Protein AF-A0A2R6QND7-F1 (afdb_monomer_lite)

InterPro domains:
  IPR005516 Remorin, C-terminal [PF03763] (52-156)
  IPR005518 Remorin, N-terminal [PF03766] (9-48)

Foldseek 3Di:
DDDDDDDDDDDDPDDDDDDDDPPDDDDDDDDDDDDPPPVVVVVVVVVVVVVVVVVVVVVVVVVVVVVVVVVVVVVVVVVVVVVVVVVVVVVVVVVVVVVVVVVVVVVVVVVVVVVVVVVVVVVVVVVVVVVVVVVVVVVVVVVVVVVCVVVVHDDPDPDDDDDD

Structure (mmCIF, N/CA/C/O backbone):
data_AF-A0A2R6QND7-F1
#
_entry.id   AF-A0A2R6QND7-F1
#
loop_
_atom_site.group_PDB
_atom_site.id
_atom_site.type_symbol
_atom_site.label_atom_id
_atom_site.label_alt_id
_atom_site.label_comp_id
_atom_site.label_asym_id
_atom_site.label_entity_id
_atom_site.label_seq_id
_atom_site.pdbx_PDB_ins_code
_atom_site.Cartn_x
_atom_site.Cartn_y
_atom_site.Cartn_z
_atom_site.occupancy
_atom_site.B_iso_or_equiv
_atom_site.auth_seq_id
_atom_site.auth_comp_id
_atom_site.auth_asym_id
_atom_site.auth_atom_id
_atom_site.pdbx_PDB_model_num
ATOM 1 N N . MET A 1 1 ? 28.639 10.527 19.798 1.00 39.19 1 MET A N 1
ATOM 2 C CA . MET A 1 1 ? 27.807 10.002 18.697 1.00 39.19 1 MET A CA 1
ATOM 3 C C . MET A 1 1 ? 27.383 11.212 17.888 1.00 39.19 1 MET A C 1
ATOM 5 O O . MET A 1 1 ? 26.722 12.054 18.473 1.00 39.19 1 MET A O 1
ATOM 9 N N . GLY A 1 2 ? 27.973 11.503 16.725 1.00 41.50 2 GLY A N 1
ATOM 10 C CA . GLY A 1 2 ? 27.797 10.753 15.463 1.00 41.50 2 GLY A CA 1
ATOM 11 C C . GLY A 1 2 ? 26.426 11.161 14.911 1.00 41.50 2 GLY A C 1
ATOM 12 O O . GLY A 1 2 ? 25.459 10.970 15.634 1.00 41.50 2 GLY A O 1
ATOM 13 N N . GLU A 1 3 ? 26.258 11.837 13.777 1.00 44.44 3 GLU A N 1
ATOM 14 C CA . GLU A 1 3 ? 26.857 11.723 12.430 1.00 44.44 3 GLU A CA 1
ATOM 15 C C . GLU A 1 3 ? 26.883 13.148 11.805 1.00 44.44 3 GLU A C 1
ATOM 17 O O . GLU A 1 3 ? 25.991 13.947 12.067 1.00 44.44 3 GLU A O 1
ATOM 22 N N . GLU A 1 4 ? 27.983 13.675 11.261 1.00 40.22 4 GLU A N 1
ATOM 23 C CA . GLU A 1 4 ? 28.502 13.535 9.884 1.00 40.22 4 GLU A CA 1
ATOM 24 C C . GLU A 1 4 ? 27.484 13.846 8.761 1.00 40.22 4 GLU A C 1
ATOM 26 O O . GLU A 1 4 ? 27.005 12.957 8.067 1.00 40.22 4 GLU A O 1
ATOM 31 N N . GLU A 1 5 ? 27.187 15.136 8.543 1.00 46.44 5 GLU A N 1
ATOM 32 C CA . GLU A 1 5 ? 26.590 15.616 7.288 1.00 46.44 5 GLU A CA 1
ATOM 33 C C . GLU A 1 5 ? 27.692 15.994 6.287 1.00 46.44 5 GLU A C 1
ATOM 35 O O . GLU A 1 5 ? 28.484 16.925 6.479 1.00 46.44 5 GLU A O 1
ATOM 40 N N . THR A 1 6 ? 27.747 15.244 5.190 1.00 39.31 6 THR A N 1
ATOM 41 C CA . THR A 1 6 ? 28.674 15.437 4.079 1.00 39.31 6 THR A CA 1
ATOM 42 C C . THR A 1 6 ? 28.318 16.670 3.249 1.00 39.31 6 THR A C 1
ATOM 44 O O . THR A 1 6 ? 27.363 16.704 2.474 1.00 39.31 6 THR A O 1
ATOM 47 N N . LYS A 1 7 ? 29.183 17.669 3.403 1.00 35.50 7 LYS A N 1
ATOM 48 C CA . LYS A 1 7 ? 29.474 18.815 2.537 1.00 35.50 7 LYS A CA 1
ATOM 49 C C . LYS A 1 7 ? 29.407 18.478 1.037 1.00 35.50 7 LYS A C 1
ATOM 51 O O . LYS A 1 7 ? 30.266 17.768 0.524 1.00 35.50 7 LYS A O 1
ATOM 56 N N . THR A 1 8 ? 28.453 19.078 0.322 1.00 33.50 8 THR A N 1
ATOM 57 C CA . THR A 1 8 ? 28.447 19.123 -1.151 1.00 33.50 8 THR A CA 1
ATOM 58 C C . THR A 1 8 ? 28.892 20.515 -1.597 1.00 33.50 8 THR A C 1
ATOM 60 O O . THR A 1 8 ? 28.225 21.511 -1.327 1.00 33.50 8 THR A O 1
ATOM 63 N N . THR A 1 9 ? 30.071 20.596 -2.211 1.00 38.72 9 THR A N 1
ATOM 64 C CA . THR A 1 9 ? 30.636 21.815 -2.808 1.00 38.72 9 THR A CA 1
ATOM 65 C C . THR A 1 9 ? 30.061 22.065 -4.208 1.00 38.72 9 THR A C 1
ATOM 67 O O . THR A 1 9 ? 29.813 21.091 -4.922 1.00 38.72 9 THR A O 1
ATOM 70 N N . PRO A 1 10 ? 29.893 23.329 -4.643 1.00 37.72 10 PRO A N 1
ATOM 71 C CA . PRO A 1 10 ? 29.443 23.655 -5.993 1.00 37.72 10 PRO A CA 1
ATOM 72 C C . PRO A 1 10 ? 30.579 23.413 -6.992 1.00 37.72 10 PRO A C 1
ATOM 74 O O . PRO A 1 10 ? 31.719 23.803 -6.748 1.00 37.72 10 PRO A O 1
ATOM 77 N N . VAL A 1 11 ? 30.265 22.755 -8.106 1.00 35.16 11 VAL A N 1
ATOM 78 C CA . VAL A 1 11 ? 31.200 22.532 -9.211 1.00 35.16 11 VAL A CA 1
ATOM 79 C C . VAL A 1 11 ? 31.222 23.788 -10.077 1.00 35.16 11 VAL A C 1
ATOM 81 O O . VAL A 1 11 ? 30.231 24.128 -10.718 1.00 35.16 11 VAL A O 1
ATOM 84 N N . ASP A 1 12 ? 32.364 24.472 -10.050 1.00 37.44 12 ASP A N 1
ATOM 85 C CA . ASP A 1 12 ? 32.725 25.587 -10.920 1.00 37.44 12 ASP A CA 1
ATOM 86 C C . ASP A 1 12 ? 32.698 25.173 -12.401 1.00 37.44 12 ASP A C 1
ATOM 88 O O . ASP A 1 12 ? 33.484 24.336 -12.853 1.00 37.44 12 ASP A O 1
ATOM 92 N N . GLU A 1 13 ? 31.837 25.823 -13.183 1.00 38.88 13 GLU A N 1
ATOM 93 C CA . GLU A 1 13 ? 31.885 25.823 -14.644 1.00 38.88 13 GLU A CA 1
ATOM 94 C C . GLU A 1 13 ? 33.021 26.751 -15.101 1.00 38.88 13 GLU A C 1
ATOM 96 O O . GLU A 1 13 ? 32.849 27.949 -15.335 1.00 38.88 13 GLU A O 1
ATOM 101 N N . LYS A 1 14 ? 34.235 26.198 -15.186 1.00 36.84 14 LYS A N 1
ATOM 102 C CA . LYS A 1 14 ? 35.378 26.858 -15.824 1.00 36.84 14 LYS A CA 1
ATOM 103 C C . LYS A 1 14 ? 35.466 26.437 -17.288 1.00 36.84 14 LYS A C 1
ATOM 105 O O . LYS A 1 14 ? 35.923 25.345 -17.613 1.00 36.84 14 LYS A O 1
ATOM 110 N N . ALA A 1 15 ? 35.065 27.352 -18.164 1.00 43.25 15 ALA A N 1
ATOM 111 C CA . ALA A 1 15 ? 35.377 27.326 -19.586 1.00 43.25 15 ALA A CA 1
ATOM 112 C C . ALA A 1 15 ? 36.900 27.225 -19.824 1.00 43.25 15 ALA A C 1
ATOM 114 O O . ALA A 1 15 ? 37.655 27.986 -19.205 1.00 43.25 15 ALA A O 1
ATOM 115 N N . PRO A 1 16 ? 37.380 26.382 -20.755 1.00 35.84 16 PRO A N 1
ATOM 116 C CA . PRO A 1 16 ? 38.745 26.484 -21.243 1.00 35.84 16 PRO A CA 1
ATOM 117 C C . PRO A 1 16 ? 38.826 27.614 -22.275 1.00 35.84 16 PRO A C 1
ATOM 119 O O . PRO A 1 16 ? 38.321 27.511 -23.393 1.00 35.84 16 PRO A O 1
ATOM 122 N N . LYS A 1 17 ? 39.476 28.712 -21.880 1.00 40.62 17 LYS A N 1
ATOM 123 C CA . LYS A 1 17 ? 40.200 29.575 -22.813 1.00 40.62 17 LYS A CA 1
ATOM 124 C C . LYS A 1 17 ? 41.495 28.853 -23.152 1.00 40.62 17 LYS A C 1
ATOM 126 O O . LYS A 1 17 ? 42.329 28.740 -22.268 1.00 40.62 17 LYS A O 1
ATOM 131 N N . ASP A 1 18 ? 41.669 28.459 -24.404 1.00 35.00 18 ASP A N 1
ATOM 132 C CA . ASP A 1 18 ? 42.996 28.303 -24.989 1.00 35.00 18 ASP A CA 1
ATOM 133 C C . ASP A 1 18 ? 42.945 28.720 -26.458 1.00 35.00 18 ASP A C 1
ATOM 135 O O . ASP A 1 18 ? 42.464 28.012 -27.338 1.00 35.00 18 ASP A O 1
ATOM 139 N N . SER A 1 19 ? 43.435 29.934 -26.689 1.00 38.19 19 SER A N 1
ATOM 140 C CA . SER A 1 19 ? 44.006 30.367 -27.955 1.00 38.19 19 SER A CA 1
ATOM 141 C C . SER A 1 19 ? 45.450 30.719 -27.616 1.00 38.19 19 SER A C 1
ATOM 143 O O . SER A 1 19 ? 45.676 31.562 -26.745 1.00 38.19 19 SER A O 1
ATOM 145 N N . PRO A 1 20 ? 46.429 30.081 -28.264 1.00 35.34 20 PRO A N 1
ATOM 146 C CA . PRO A 1 20 ? 47.453 30.896 -28.906 1.00 35.34 20 PRO A CA 1
ATOM 147 C C . PRO A 1 20 ? 47.485 30.639 -30.408 1.00 35.34 20 PRO A C 1
ATOM 149 O O . PRO A 1 20 ? 47.742 29.540 -30.893 1.00 35.34 20 PRO A O 1
ATOM 152 N N . THR A 1 21 ? 47.230 31.716 -31.136 1.00 37.91 21 THR A N 1
ATOM 153 C CA . THR A 1 21 ? 47.545 31.895 -32.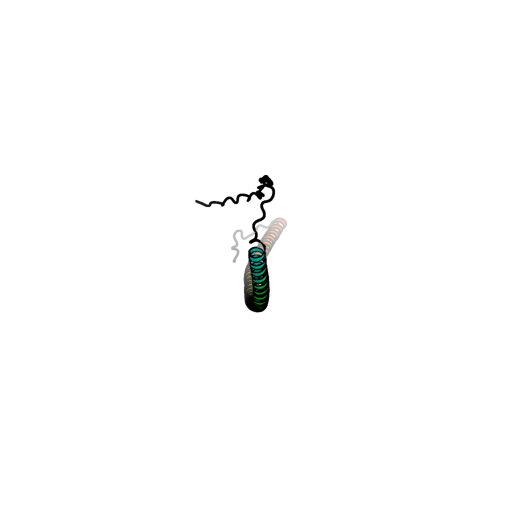545 1.00 37.91 21 THR A CA 1
ATOM 154 C C . THR A 1 21 ? 49.059 31.770 -32.729 1.00 37.91 21 THR A C 1
ATOM 156 O O . THR A 1 21 ? 49.792 32.717 -32.451 1.00 37.91 21 THR A O 1
ATOM 159 N N . GLU A 1 22 ? 49.547 30.623 -33.199 1.00 35.59 22 GLU A N 1
ATOM 160 C CA . GLU A 1 22 ? 50.892 30.538 -33.771 1.00 35.59 22 GLU A CA 1
ATOM 161 C C . GLU A 1 22 ? 50.834 30.874 -35.260 1.00 35.59 22 GLU A C 1
ATOM 163 O O . GLU A 1 22 ? 50.568 30.054 -36.138 1.00 35.59 22 GLU A O 1
ATOM 168 N N . THR A 1 23 ? 51.088 32.150 -35.520 1.00 35.44 23 THR A N 1
ATOM 169 C CA . THR A 1 23 ? 51.423 32.725 -36.816 1.00 35.44 23 THR A CA 1
ATOM 170 C C . THR A 1 23 ? 52.712 32.073 -37.324 1.00 35.44 23 THR A C 1
ATOM 172 O O . THR A 1 23 ? 53.815 32.518 -37.004 1.00 35.44 23 THR A O 1
ATOM 175 N N . LYS A 1 24 ? 52.606 30.998 -38.110 1.00 41.62 24 LYS A N 1
ATOM 176 C CA . LYS A 1 24 ? 53.762 30.445 -38.821 1.00 41.62 24 LYS A CA 1
ATOM 177 C C . LYS A 1 24 ? 53.947 31.214 -40.126 1.00 41.62 24 LYS A C 1
ATOM 179 O O . LYS A 1 24 ? 53.201 31.049 -41.085 1.00 41.62 24 LYS A O 1
ATOM 184 N N . VAL A 1 25 ? 54.934 32.103 -40.089 1.00 38.12 25 VAL A N 1
ATOM 185 C CA . VAL A 1 25 ? 55.503 32.865 -41.202 1.00 38.12 25 VAL A CA 1
ATOM 186 C C . VAL A 1 25 ? 55.720 31.943 -42.405 1.00 38.12 25 VAL A C 1
ATOM 188 O O . VAL A 1 25 ? 56.556 31.043 -42.349 1.00 38.12 25 VAL A O 1
ATOM 191 N N . PHE A 1 26 ? 54.970 32.163 -43.486 1.00 33.22 26 PHE A N 1
ATOM 192 C CA . PHE A 1 26 ? 55.267 31.566 -44.784 1.00 33.22 26 PHE A CA 1
ATOM 193 C C . PHE A 1 26 ? 56.248 32.497 -45.498 1.00 33.22 26 PHE A C 1
ATOM 195 O O . PHE A 1 26 ? 55.874 33.515 -46.074 1.00 33.22 26 PHE A O 1
ATOM 202 N N . SER A 1 27 ? 57.531 32.188 -45.358 1.00 37.81 27 SER A N 1
ATOM 203 C CA . SER A 1 27 ? 58.577 32.695 -46.235 1.00 37.81 27 SER A CA 1
ATOM 204 C C . SER A 1 27 ? 58.471 31.970 -47.575 1.00 37.81 27 SER A C 1
ATOM 206 O O . SER A 1 27 ? 58.643 30.750 -47.616 1.00 37.81 27 SER A O 1
ATOM 208 N N . ASP A 1 28 ? 58.216 32.709 -48.653 1.00 42.50 28 ASP A N 1
ATOM 209 C CA . ASP A 1 28 ? 58.466 32.228 -50.012 1.00 42.50 28 ASP A CA 1
ATOM 210 C C . ASP A 1 28 ? 59.947 31.854 -50.168 1.00 42.50 28 ASP A C 1
ATOM 212 O O . ASP A 1 28 ? 60.831 32.601 -49.732 1.00 42.50 28 ASP A O 1
ATOM 216 N N . PRO A 1 29 ? 60.240 30.768 -50.896 1.00 44.44 29 PRO A N 1
ATOM 217 C CA . PRO A 1 29 ? 61.341 30.819 -51.831 1.00 44.44 29 PRO A CA 1
ATOM 218 C C . PRO A 1 29 ? 60.846 30.510 -53.239 1.00 44.44 29 PRO A C 1
ATOM 220 O O . PRO A 1 29 ? 60.194 29.506 -53.526 1.00 44.44 29 PRO A O 1
ATOM 223 N N . ALA A 1 30 ? 61.212 31.429 -54.121 1.00 42.59 30 ALA A N 1
ATOM 224 C CA . ALA A 1 30 ? 61.111 31.317 -55.554 1.00 42.59 30 ALA A CA 1
ATOM 225 C C . ALA A 1 30 ? 61.660 29.971 -56.070 1.00 42.59 30 ALA A C 1
ATOM 227 O O . ALA A 1 30 ? 62.777 29.573 -55.759 1.00 42.59 30 ALA A O 1
ATOM 228 N N . THR A 1 31 ? 60.843 29.331 -56.906 1.00 46.62 31 THR A N 1
ATOM 229 C CA . THR A 1 31 ? 61.188 28.556 -58.109 1.00 46.62 31 THR A CA 1
ATOM 230 C C . THR A 1 31 ? 62.584 27.928 -58.207 1.00 46.62 31 THR A C 1
ATOM 232 O O . THR A 1 31 ? 63.536 28.593 -58.599 1.00 46.62 31 THR A O 1
ATOM 235 N N . GLU A 1 32 ? 62.625 26.594 -58.150 1.00 40.78 32 GLU A N 1
ATOM 236 C CA . GLU A 1 32 ? 63.414 25.798 -59.097 1.00 40.78 32 GLU A CA 1
ATOM 237 C C . GLU A 1 32 ? 62.579 24.623 -59.631 1.00 40.78 32 GLU A C 1
ATOM 239 O O . GLU A 1 32 ? 62.111 23.760 -58.891 1.00 40.78 32 GLU A O 1
ATOM 244 N N . LYS A 1 33 ? 62.384 24.592 -60.954 1.00 48.91 33 LYS A N 1
ATOM 245 C CA . LYS A 1 33 ? 61.811 23.456 -61.685 1.00 48.91 33 LYS A CA 1
ATOM 246 C C . LYS A 1 33 ? 62.791 22.281 -61.646 1.00 48.91 33 LYS A C 1
ATOM 248 O O . LYS A 1 33 ? 63.882 22.390 -62.201 1.00 48.91 33 LYS A O 1
ATOM 253 N N . LYS A 1 34 ? 62.347 21.116 -61.161 1.00 41.38 34 LYS A N 1
ATOM 254 C CA . LYS A 1 34 ? 62.876 19.821 -61.616 1.00 41.38 34 LYS A CA 1
ATOM 255 C C . LYS A 1 34 ? 61.756 18.918 -62.125 1.00 41.38 34 LYS A C 1
ATOM 257 O O . LYS A 1 34 ? 60.668 18.829 -61.573 1.00 41.38 34 LYS A O 1
ATOM 262 N N . SER A 1 35 ? 62.065 18.283 -63.244 1.00 50.91 35 SER A N 1
ATOM 263 C CA . SER A 1 35 ? 61.233 17.491 -64.148 1.00 50.91 35 SER A CA 1
ATOM 264 C C . SER A 1 35 ? 60.754 16.139 -63.562 1.00 50.91 35 SER A C 1
ATOM 266 O O . SER A 1 35 ? 60.939 15.102 -64.193 1.00 50.91 35 SER A O 1
ATOM 268 N N . GLY A 1 36 ? 60.149 16.130 -62.366 1.00 53.94 36 GLY A N 1
ATOM 269 C CA . GLY A 1 36 ? 59.602 14.922 -61.707 1.00 53.94 36 GLY A CA 1
ATOM 270 C C . GLY A 1 36 ? 58.201 15.077 -61.087 1.00 53.94 36 GLY A C 1
ATOM 271 O O . GLY A 1 36 ? 57.673 14.134 -60.512 1.00 53.94 36 GLY A O 1
ATOM 272 N N . ASP A 1 37 ? 57.592 16.254 -61.221 1.00 58.94 37 ASP A N 1
ATOM 273 C CA . ASP A 1 37 ? 56.446 16.728 -60.426 1.00 58.94 37 ASP A CA 1
ATOM 274 C C . ASP A 1 37 ? 55.061 16.190 -60.865 1.00 58.94 37 ASP A C 1
ATOM 276 O O . ASP A 1 37 ? 54.077 16.293 -60.138 1.00 58.94 37 ASP A O 1
ATOM 280 N N . ALA A 1 38 ? 54.957 15.602 -62.062 1.00 60.38 38 ALA A N 1
ATOM 281 C CA . ALA A 1 38 ? 53.684 15.070 -62.566 1.00 60.38 38 ALA A CA 1
ATOM 282 C C . ALA A 1 38 ? 53.326 13.704 -61.948 1.00 60.38 38 ALA A C 1
ATOM 284 O O . ALA A 1 38 ? 52.182 13.483 -61.565 1.00 60.38 38 ALA A O 1
ATOM 285 N N . VAL A 1 39 ? 54.315 12.814 -61.787 1.00 63.25 39 VAL A N 1
ATOM 286 C CA . VAL A 1 39 ? 54.110 11.451 -61.257 1.00 63.25 39 VAL A CA 1
ATOM 287 C C . VAL A 1 39 ? 53.767 11.470 -59.762 1.00 63.25 39 VAL A C 1
ATOM 289 O O . VAL A 1 39 ? 52.971 10.656 -59.300 1.00 63.25 39 VAL A O 1
ATOM 292 N N . ASP A 1 40 ? 54.322 12.422 -59.008 1.00 79.69 40 ASP A N 1
ATOM 293 C CA . ASP A 1 40 ? 54.018 12.604 -57.584 1.00 79.69 40 ASP A CA 1
ATOM 294 C C . ASP A 1 40 ? 52.590 13.134 -57.367 1.00 79.69 40 ASP A C 1
ATOM 296 O O . ASP A 1 40 ? 51.855 12.628 -56.519 1.00 79.69 40 ASP A O 1
ATOM 300 N N . ARG A 1 41 ? 52.132 14.073 -58.208 1.00 84.31 41 ARG A N 1
ATOM 301 C CA . ARG A 1 41 ? 50.748 14.573 -58.163 1.00 84.31 41 ARG A CA 1
ATOM 302 C C . ARG A 1 41 ? 49.718 13.490 -58.462 1.00 84.31 41 ARG A C 1
ATOM 304 O O . ARG A 1 41 ? 48.731 13.395 -57.736 1.00 84.31 41 ARG A O 1
ATOM 311 N N . ASP A 1 42 ? 49.959 12.650 -59.465 1.00 87.88 42 ASP A N 1
ATOM 312 C CA . ASP A 1 42 ? 49.064 11.533 -59.786 1.00 87.88 42 ASP A CA 1
ATOM 313 C C . ASP A 1 42 ? 49.019 10.498 -58.648 1.00 87.88 42 ASP A C 1
ATOM 315 O O . ASP A 1 42 ? 47.950 9.990 -58.300 1.00 87.88 42 ASP A O 1
ATOM 319 N N . ALA A 1 43 ? 50.156 10.237 -57.991 1.00 89.44 43 ALA A N 1
ATOM 320 C CA . ALA A 1 43 ? 50.212 9.367 -56.818 1.00 89.44 43 ALA A CA 1
ATOM 321 C C . ALA A 1 43 ? 49.463 9.956 -55.607 1.00 89.44 43 ALA A C 1
ATOM 323 O O . ALA A 1 43 ? 48.776 9.223 -54.890 1.00 89.44 43 ALA A O 1
ATOM 324 N N . VAL A 1 44 ? 49.559 11.270 -55.377 1.00 91.44 44 VAL A N 1
ATOM 325 C CA . VAL A 1 44 ? 48.802 11.971 -54.328 1.00 91.44 44 VAL A CA 1
ATOM 326 C C . VAL A 1 44 ? 47.302 11.957 -54.632 1.00 91.44 44 VAL A C 1
ATOM 328 O O . VAL A 1 44 ? 46.509 11.666 -53.737 1.00 91.44 44 VAL A O 1
ATOM 331 N N . LEU A 1 45 ? 46.894 12.196 -55.881 1.00 92.12 45 LEU A N 1
ATOM 332 C CA . LEU A 1 45 ? 45.488 12.127 -56.292 1.00 92.12 45 LEU A CA 1
ATOM 333 C C . LEU A 1 45 ? 44.905 10.724 -56.089 1.00 92.12 45 LEU A C 1
ATOM 335 O O . LEU A 1 45 ? 43.839 10.600 -55.488 1.00 92.12 45 LEU A O 1
ATOM 339 N N . ALA A 1 46 ? 45.631 9.673 -56.481 1.00 93.12 46 ALA A N 1
ATOM 340 C CA . ALA A 1 46 ? 45.211 8.292 -56.248 1.00 93.12 46 ALA A CA 1
ATOM 341 C C . ALA A 1 46 ? 45.028 7.989 -54.749 1.00 93.12 46 ALA A C 1
ATOM 343 O O . ALA A 1 46 ? 44.043 7.361 -54.358 1.00 93.12 46 ALA A O 1
ATOM 344 N N . ARG A 1 47 ? 45.925 8.483 -53.881 1.00 93.38 47 ARG A N 1
ATOM 345 C CA . ARG A 1 47 ? 45.771 8.358 -52.420 1.00 93.38 47 ARG A CA 1
ATOM 346 C C . ARG A 1 47 ? 44.514 9.066 -51.929 1.00 93.38 47 ARG A C 1
ATOM 348 O O . ARG A 1 47 ? 43.698 8.439 -51.258 1.00 93.38 47 ARG A O 1
ATOM 355 N N . VAL A 1 48 ? 44.299 10.315 -52.335 1.00 95.25 48 VAL A N 1
ATOM 356 C CA . VAL A 1 48 ? 43.098 11.083 -51.971 1.00 95.25 48 VAL A CA 1
ATOM 357 C C . VAL A 1 48 ? 41.818 10.380 -52.438 1.00 95.25 48 VAL A C 1
ATOM 359 O O . VAL A 1 48 ? 40.830 10.340 -51.707 1.00 95.25 48 VAL A O 1
ATOM 362 N N . GLU A 1 49 ? 41.805 9.792 -53.633 1.00 95.25 49 GLU A N 1
ATOM 363 C CA . GLU A 1 49 ? 40.667 9.008 -54.126 1.00 95.25 49 GLU A CA 1
ATOM 364 C C . GLU A 1 49 ? 40.429 7.743 -53.294 1.00 95.25 49 GLU A C 1
ATOM 366 O O . GLU A 1 49 ? 39.283 7.443 -52.941 1.00 95.25 49 GLU A O 1
ATOM 371 N N . THR A 1 50 ? 41.492 7.025 -52.918 1.00 95.94 50 THR A N 1
ATOM 372 C CA . THR A 1 50 ? 41.368 5.860 -52.028 1.00 95.94 50 THR A CA 1
ATOM 373 C C . THR A 1 50 ? 40.867 6.247 -50.639 1.00 95.94 50 THR A C 1
ATOM 375 O O . THR A 1 50 ? 39.977 5.583 -50.111 1.00 95.94 50 THR A O 1
ATOM 378 N N . GLU A 1 51 ? 41.348 7.354 -50.075 1.00 96.44 51 GLU A N 1
ATOM 379 C CA . GLU A 1 51 ? 40.892 7.887 -48.790 1.00 96.44 51 GLU A CA 1
ATOM 380 C C . GLU A 1 51 ? 39.417 8.289 -48.846 1.00 96.44 51 GLU A C 1
ATOM 382 O O . GLU A 1 51 ? 38.642 7.903 -47.971 1.00 96.44 51 GLU A O 1
ATOM 387 N N . LYS A 1 52 ? 38.990 8.980 -49.913 1.00 97.81 52 LYS A N 1
ATOM 388 C CA . LYS A 1 52 ? 37.576 9.315 -50.152 1.00 97.81 52 LYS A CA 1
ATOM 389 C C . LYS A 1 52 ? 36.705 8.062 -50.218 1.00 97.81 52 LYS A C 1
ATOM 391 O O . LYS A 1 52 ? 35.647 8.018 -49.588 1.00 97.81 52 LYS A O 1
ATOM 396 N N . ARG A 1 53 ? 37.145 7.029 -50.944 1.00 97.56 53 ARG A N 1
ATOM 397 C CA . ARG A 1 53 ? 36.423 5.752 -51.037 1.00 97.56 53 ARG A CA 1
ATOM 398 C C . ARG A 1 53 ? 36.307 5.075 -49.670 1.00 97.56 53 ARG A C 1
ATOM 400 O O . ARG A 1 53 ? 35.221 4.626 -49.313 1.00 97.56 53 ARG A O 1
ATOM 407 N N . LEU A 1 54 ? 37.398 5.004 -48.908 1.00 97.81 54 LEU A N 1
ATOM 408 C CA . LEU A 1 54 ? 37.406 4.401 -47.573 1.00 97.81 54 LEU A CA 1
ATOM 409 C C . LEU A 1 54 ? 36.530 5.185 -46.590 1.00 97.81 54 LEU A C 1
ATOM 411 O O . LEU A 1 54 ? 35.783 4.576 -45.827 1.00 97.81 54 LEU A O 1
ATOM 415 N N . ALA A 1 55 ? 36.560 6.518 -46.645 1.00 98.12 55 ALA A N 1
ATOM 416 C CA . ALA A 1 55 ? 35.699 7.370 -45.833 1.00 98.12 55 ALA A CA 1
ATOM 417 C C . ALA A 1 55 ? 34.213 7.128 -46.136 1.00 98.12 55 ALA A C 1
ATOM 419 O O . ALA A 1 55 ? 33.416 7.005 -45.207 1.00 98.12 55 ALA A O 1
ATOM 420 N N . LEU A 1 56 ? 33.842 6.988 -47.415 1.00 98.00 56 LEU A N 1
ATOM 421 C CA . LEU A 1 56 ? 32.465 6.683 -47.809 1.00 98.00 56 LEU A CA 1
ATOM 422 C C . LEU A 1 56 ? 32.016 5.297 -47.323 1.00 98.00 56 LEU A C 1
ATOM 424 O O . LEU A 1 56 ? 30.917 5.170 -46.789 1.00 98.00 56 LEU A O 1
ATOM 428 N N . ILE A 1 57 ? 32.868 4.273 -47.464 1.00 98.12 57 ILE A N 1
ATOM 429 C CA . ILE A 1 57 ? 32.587 2.916 -46.963 1.00 98.12 57 ILE A CA 1
ATOM 430 C C . ILE A 1 57 ? 32.389 2.944 -45.448 1.00 98.12 57 ILE A C 1
ATOM 432 O O . ILE A 1 57 ? 31.406 2.398 -44.956 1.00 98.12 57 ILE A O 1
ATOM 436 N N . LYS A 1 58 ? 33.276 3.626 -44.716 1.00 98.44 58 LYS A N 1
ATOM 437 C CA . LYS A 1 58 ? 33.182 3.758 -43.260 1.00 98.44 58 LYS A CA 1
ATOM 438 C C . LYS A 1 58 ? 31.901 4.478 -42.836 1.00 98.44 58 LYS A C 1
ATOM 440 O O . LYS A 1 58 ? 31.236 4.032 -41.909 1.00 98.44 58 LYS A O 1
ATOM 445 N N . ALA A 1 59 ? 31.533 5.567 -43.513 1.00 98.38 59 ALA A N 1
ATOM 446 C CA . ALA A 1 59 ? 30.296 6.294 -43.228 1.00 98.38 59 ALA A CA 1
ATOM 447 C C . ALA A 1 59 ? 29.048 5.435 -43.492 1.00 98.38 59 ALA A C 1
ATOM 449 O O . ALA A 1 59 ? 28.088 5.478 -42.723 1.00 98.38 59 ALA A O 1
ATOM 450 N N . TRP A 1 60 ? 29.067 4.633 -44.559 1.00 98.50 60 TRP A N 1
ATOM 451 C CA . TRP A 1 60 ? 27.990 3.692 -44.856 1.00 98.50 60 TRP A CA 1
ATOM 452 C C . TRP A 1 60 ? 27.904 2.571 -43.812 1.00 98.50 60 TRP A C 1
ATOM 454 O O . TRP A 1 60 ? 26.821 2.309 -43.297 1.00 98.50 60 TRP A O 1
ATOM 464 N N . GLU A 1 61 ? 29.035 1.964 -43.445 1.00 98.50 61 GLU A N 1
ATOM 465 C CA . GLU A 1 61 ? 29.106 0.930 -42.406 1.00 98.50 61 GLU A CA 1
ATOM 466 C C . GLU A 1 61 ? 28.563 1.444 -41.068 1.00 98.50 61 GLU A C 1
ATOM 468 O O . GLU A 1 61 ? 27.738 0.783 -40.438 1.00 98.50 61 GLU A O 1
ATOM 473 N N . GLU A 1 62 ? 28.977 2.641 -40.655 1.00 98.50 62 GLU A N 1
ATOM 474 C CA . GLU A 1 62 ? 28.504 3.269 -39.422 1.00 98.50 62 GLU A CA 1
ATOM 475 C C . GLU A 1 62 ? 26.995 3.561 -39.475 1.00 98.50 62 GLU A C 1
ATOM 477 O O . GLU A 1 62 ? 26.273 3.330 -38.505 1.00 98.50 62 GLU A O 1
ATOM 482 N N . SER A 1 63 ? 26.476 3.994 -40.630 1.00 98.19 63 SER A N 1
ATOM 483 C CA . SER A 1 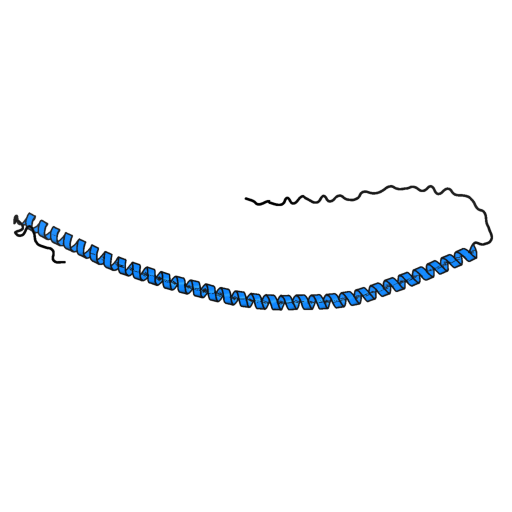63 ? 25.034 4.185 -40.823 1.00 98.19 63 SER A CA 1
ATOM 484 C C . SER A 1 63 ? 24.254 2.874 -40.676 1.00 98.19 63 SER A C 1
ATOM 486 O O . SER A 1 63 ? 23.210 2.848 -40.019 1.00 98.19 63 SER A O 1
ATOM 488 N N . GLU A 1 64 ? 24.756 1.774 -41.243 1.00 98.50 64 GLU A N 1
ATOM 489 C CA . GLU A 1 64 ? 24.124 0.456 -41.123 1.00 98.50 64 GLU A CA 1
ATOM 490 C C . GLU A 1 64 ? 24.185 -0.085 -39.687 1.00 98.50 64 GLU A C 1
ATOM 492 O O . GLU A 1 64 ? 23.179 -0.597 -39.183 1.00 98.50 64 GLU A O 1
ATOM 497 N N . LYS A 1 65 ? 25.312 0.102 -38.984 1.00 98.50 65 LYS A N 1
ATOM 498 C CA . LYS A 1 65 ? 25.428 -0.221 -37.552 1.00 98.50 65 LYS A CA 1
ATOM 499 C C . LYS A 1 65 ? 24.417 0.561 -36.723 1.00 98.50 65 LYS A C 1
ATOM 501 O O . LYS A 1 65 ? 23.625 -0.046 -36.003 1.00 98.50 65 LYS A O 1
ATOM 506 N N . SER A 1 66 ? 24.343 1.877 -36.912 1.00 98.44 66 SER A N 1
ATOM 507 C CA . SER A 1 66 ? 23.390 2.730 -36.198 1.00 98.44 66 SER A CA 1
ATOM 508 C C . SER A 1 66 ? 21.930 2.322 -36.449 1.00 98.44 66 SER A C 1
ATOM 510 O O . SER A 1 66 ? 21.100 2.343 -35.535 1.00 98.44 66 SER A O 1
ATOM 512 N N . LYS A 1 67 ? 21.575 1.885 -37.666 1.00 98.44 67 LYS A N 1
ATOM 513 C CA . LYS A 1 67 ? 20.233 1.338 -37.950 1.00 98.44 67 LYS A CA 1
ATOM 514 C C . LYS A 1 67 ? 19.952 0.064 -37.150 1.00 98.44 67 LYS A C 1
ATOM 516 O O . LYS A 1 67 ? 18.851 -0.082 -36.608 1.00 98.44 67 LYS A O 1
ATOM 521 N N . ALA A 1 68 ? 20.917 -0.852 -37.076 1.00 98.44 68 ALA A N 1
ATOM 522 C CA . ALA A 1 68 ? 20.785 -2.086 -36.308 1.00 98.44 68 ALA A CA 1
ATOM 523 C C . ALA A 1 68 ? 20.657 -1.803 -34.801 1.00 98.44 68 ALA A C 1
ATOM 525 O O . ALA A 1 68 ? 19.748 -2.330 -34.152 1.00 98.44 68 ALA A O 1
ATOM 526 N N . GLU A 1 69 ? 21.493 -0.913 -34.269 1.00 98.44 69 GLU A N 1
ATOM 527 C CA . GLU A 1 69 ? 21.465 -0.480 -32.870 1.00 98.44 69 GLU A CA 1
ATOM 528 C C . GLU A 1 69 ? 20.140 0.187 -32.507 1.00 98.44 69 GLU A C 1
ATOM 530 O O . GLU A 1 69 ? 19.494 -0.213 -31.541 1.00 98.44 69 GLU A O 1
ATOM 535 N N . ASN A 1 70 ? 19.653 1.123 -33.326 1.00 98.50 70 ASN A N 1
ATOM 536 C CA . ASN A 1 70 ? 18.365 1.779 -33.099 1.00 98.50 70 ASN A CA 1
ATOM 537 C C . ASN A 1 70 ? 17.200 0.779 -33.070 1.00 98.50 70 ASN A C 1
ATOM 539 O O . ASN A 1 70 ? 16.260 0.919 -32.282 1.00 98.50 70 ASN A O 1
ATOM 543 N N . LYS A 1 71 ? 17.243 -0.256 -33.919 1.00 98.38 71 LYS A N 1
ATOM 544 C CA . LYS A 1 71 ? 16.237 -1.325 -33.915 1.00 98.38 71 LYS A CA 1
ATOM 545 C C . LYS A 1 71 ? 16.305 -2.152 -32.631 1.00 98.38 71 LYS A C 1
ATOM 547 O O . LYS A 1 71 ? 15.254 -2.495 -32.088 1.00 98.38 71 LYS A O 1
ATOM 552 N N . ALA A 1 72 ? 17.506 -2.476 -32.156 1.00 98.56 72 ALA A N 1
ATOM 553 C CA . ALA A 1 72 ? 17.700 -3.196 -30.901 1.00 98.56 72 ALA A CA 1
ATOM 554 C C . ALA A 1 72 ? 17.237 -2.356 -29.701 1.00 98.56 72 ALA A C 1
ATOM 556 O O . ALA A 1 72 ? 16.436 -2.834 -28.899 1.00 98.56 72 ALA A O 1
ATOM 557 N N . TYR A 1 73 ? 17.641 -1.087 -29.640 1.00 98.62 73 TYR A N 1
ATOM 558 C CA . TYR A 1 73 ? 17.277 -0.153 -28.578 1.00 98.62 73 TYR A CA 1
ATOM 559 C C . TYR A 1 73 ? 15.759 -0.016 -28.424 1.00 98.62 73 TYR A C 1
ATOM 561 O O . TYR A 1 73 ? 15.235 -0.153 -27.321 1.00 98.62 73 TYR A O 1
ATOM 569 N N . LYS A 1 74 ? 15.021 0.148 -29.532 1.00 98.56 74 LYS A N 1
ATOM 570 C CA . LYS A 1 74 ? 13.549 0.209 -29.502 1.00 98.56 74 LYS A CA 1
ATOM 571 C C . LYS A 1 74 ? 12.919 -1.051 -28.907 1.00 98.56 74 LYS A C 1
ATOM 573 O O . LYS A 1 74 ? 11.965 -0.949 -28.142 1.00 98.56 74 LYS A O 1
ATOM 578 N N . LYS A 1 75 ? 13.441 -2.236 -29.244 1.00 98.56 75 LYS A N 1
ATOM 579 C CA . LYS A 1 75 ? 12.940 -3.506 -28.695 1.00 98.56 75 LYS A CA 1
ATOM 580 C C . LYS A 1 75 ? 13.238 -3.634 -27.205 1.00 98.56 75 LYS A C 1
ATOM 582 O O . LYS A 1 75 ? 12.346 -4.005 -26.454 1.00 98.56 75 LYS A O 1
ATOM 587 N N . LEU A 1 76 ? 14.459 -3.308 -26.786 1.00 98.56 76 LEU A N 1
ATOM 588 C CA . LEU A 1 76 ? 14.851 -3.345 -25.376 1.00 98.56 76 LEU A CA 1
ATOM 589 C C . LEU A 1 76 ? 14.030 -2.357 -24.544 1.00 98.56 76 LEU A C 1
ATOM 591 O O . LEU A 1 76 ? 13.523 -2.722 -23.490 1.00 98.56 76 LEU A O 1
ATOM 595 N N . SER A 1 77 ? 13.823 -1.143 -25.054 1.00 98.56 77 SER A N 1
ATOM 596 C CA . SER A 1 77 ? 12.973 -0.142 -24.410 1.00 98.56 77 SER A CA 1
ATOM 597 C C . SER A 1 77 ? 11.519 -0.615 -24.289 1.00 98.56 77 SER A C 1
ATOM 599 O O . SER A 1 77 ? 10.924 -0.472 -23.225 1.00 98.56 77 SER A O 1
ATOM 601 N N . ALA A 1 78 ? 10.962 -1.245 -25.330 1.00 98.56 78 ALA A N 1
ATOM 602 C CA . ALA A 1 78 ? 9.613 -1.808 -25.275 1.00 98.56 78 ALA A CA 1
ATOM 603 C C . ALA A 1 78 ? 9.486 -2.943 -24.242 1.00 98.56 78 ALA A C 1
ATOM 605 O O . ALA A 1 78 ? 8.477 -3.015 -23.543 1.00 98.56 78 ALA A O 1
ATOM 606 N N . ILE A 1 79 ? 10.503 -3.804 -24.124 1.00 98.69 79 ILE A N 1
ATOM 607 C CA . ILE A 1 79 ? 10.548 -4.860 -23.101 1.00 98.69 79 ILE A CA 1
ATOM 608 C C . ILE A 1 79 ? 10.605 -4.238 -21.704 1.00 98.69 79 ILE A C 1
ATOM 610 O O . ILE A 1 79 ? 9.783 -4.592 -20.866 1.00 98.69 79 ILE A O 1
ATOM 614 N N . GLY A 1 80 ? 11.497 -3.268 -21.475 1.00 98.69 80 GLY A N 1
ATOM 615 C CA . GLY A 1 80 ? 11.604 -2.580 -20.184 1.00 98.69 80 GLY A CA 1
ATOM 616 C C . GLY A 1 80 ? 10.289 -1.918 -19.767 1.00 98.69 80 GLY A C 1
ATOM 617 O O . GLY A 1 80 ? 9.798 -2.150 -18.667 1.00 98.69 80 GLY A O 1
ATOM 618 N N . ALA A 1 81 ? 9.641 -1.191 -20.682 1.00 98.69 81 ALA A N 1
ATOM 619 C CA . ALA A 1 81 ? 8.342 -0.575 -20.415 1.00 98.69 81 ALA A CA 1
ATOM 620 C C . ALA A 1 81 ? 7.245 -1.609 -20.092 1.00 98.69 81 ALA A C 1
ATOM 622 O O . ALA A 1 81 ? 6.389 -1.371 -19.237 1.00 98.69 81 ALA A O 1
ATOM 623 N N . TRP A 1 82 ? 7.256 -2.764 -20.764 1.00 98.75 82 TRP A N 1
ATOM 624 C CA . TRP A 1 82 ? 6.317 -3.847 -20.477 1.00 98.75 82 TRP A CA 1
ATOM 625 C C . TRP A 1 82 ? 6.568 -4.472 -19.098 1.00 98.75 82 TRP A C 1
ATOM 627 O O . TRP A 1 82 ? 5.613 -4.683 -18.350 1.00 98.75 82 TRP A O 1
ATOM 637 N N . GLU A 1 83 ? 7.827 -4.719 -18.732 1.00 98.81 83 GLU A N 1
ATOM 638 C CA . GLU A 1 83 ? 8.198 -5.224 -17.406 1.00 98.81 83 GLU A CA 1
ATOM 639 C C . GLU A 1 83 ? 7.769 -4.266 -16.295 1.00 98.81 83 GLU A C 1
ATOM 641 O O . GLU A 1 83 ? 7.166 -4.696 -15.311 1.00 98.81 83 GLU A O 1
ATOM 646 N N . ASP A 1 84 ? 8.018 -2.970 -16.467 1.00 98.75 84 ASP A N 1
ATOM 647 C CA . ASP A 1 84 ? 7.628 -1.952 -15.493 1.00 98.75 84 ASP A CA 1
ATOM 648 C C . ASP A 1 84 ? 6.104 -1.867 -15.351 1.00 98.75 84 ASP A C 1
ATOM 650 O O . ASP A 1 84 ? 5.586 -1.757 -14.239 1.00 98.75 84 ASP A O 1
ATOM 654 N N . SER A 1 85 ? 5.360 -2.034 -16.449 1.00 98.62 85 SER A N 1
ATOM 655 C CA . SER A 1 85 ? 3.900 -2.146 -16.401 1.00 98.62 85 SER A CA 1
ATOM 656 C C . SER A 1 85 ? 3.433 -3.372 -15.604 1.00 98.62 85 SER A C 1
ATOM 658 O O . SER A 1 85 ? 2.498 -3.267 -14.803 1.00 98.62 85 SER A O 1
ATOM 660 N N . GLN A 1 86 ? 4.084 -4.530 -15.769 1.00 98.62 86 GLN A N 1
ATOM 661 C CA . GLN A 1 86 ? 3.756 -5.726 -14.986 1.00 98.62 86 GLN A CA 1
ATOM 662 C C . GLN A 1 86 ? 4.085 -5.546 -13.499 1.00 98.62 86 GLN A C 1
ATOM 664 O O . GLN A 1 86 ? 3.255 -5.894 -12.654 1.00 98.62 86 GLN A O 1
ATOM 669 N N . LYS A 1 87 ? 5.246 -4.963 -13.171 1.00 98.69 87 LYS A N 1
ATOM 670 C CA . LYS A 1 87 ? 5.635 -4.643 -11.786 1.00 98.69 87 LYS A CA 1
ATOM 671 C C . LYS A 1 87 ? 4.622 -3.706 -11.135 1.00 98.69 87 LYS A C 1
ATOM 673 O O . LYS A 1 87 ? 4.065 -4.055 -10.097 1.00 98.69 87 LYS A O 1
ATOM 678 N N . ALA A 1 88 ? 4.283 -2.600 -11.798 1.00 98.56 88 ALA A N 1
ATOM 679 C CA . ALA A 1 88 ? 3.306 -1.635 -11.299 1.00 98.56 88 ALA A CA 1
ATOM 680 C C . ALA A 1 88 ? 1.925 -2.270 -11.054 1.00 98.56 88 ALA A C 1
ATOM 682 O O . ALA A 1 88 ? 1.263 -1.972 -10.061 1.00 98.56 88 ALA A O 1
ATOM 683 N N . ASN A 1 89 ? 1.485 -3.191 -11.918 1.00 98.50 89 ASN A N 1
ATOM 684 C CA . ASN A 1 89 ? 0.230 -3.921 -11.720 1.00 98.50 89 ASN A CA 1
ATOM 685 C C . ASN A 1 89 ? 0.264 -4.825 -10.473 1.00 98.50 89 ASN A C 1
ATOM 687 O O . ASN A 1 89 ? -0.7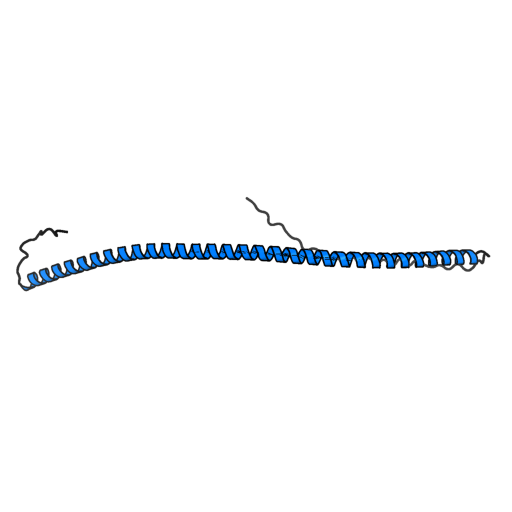24 -4.924 -9.743 1.00 98.50 89 ASN A O 1
ATOM 691 N N . ILE A 1 90 ? 1.387 -5.498 -10.216 1.00 98.62 90 ILE A N 1
ATOM 692 C CA . ILE A 1 90 ? 1.558 -6.342 -9.025 1.00 98.62 90 ILE A CA 1
ATOM 693 C C . ILE A 1 90 ? 1.612 -5.477 -7.758 1.00 98.62 90 ILE A C 1
ATOM 695 O O . ILE A 1 90 ? 0.910 -5.775 -6.791 1.00 98.62 90 ILE A O 1
ATOM 699 N N . GLU A 1 91 ? 2.366 -4.379 -7.777 1.00 98.50 91 GLU A N 1
ATOM 700 C CA . GLU A 1 91 ? 2.449 -3.420 -6.669 1.00 98.50 91 GLU A CA 1
ATOM 701 C C . GLU A 1 91 ? 1.086 -2.793 -6.348 1.00 98.50 91 GLU A C 1
ATOM 703 O O . GLU A 1 91 ? 0.699 -2.695 -5.183 1.00 98.50 91 GLU A O 1
ATOM 708 N N . ALA A 1 92 ? 0.296 -2.452 -7.370 1.00 98.62 92 ALA A N 1
ATOM 709 C CA . ALA A 1 92 ? -1.062 -1.953 -7.178 1.00 98.62 92 ALA A CA 1
ATOM 710 C C . ALA A 1 92 ? -1.957 -2.981 -6.465 1.00 98.62 92 ALA A C 1
ATOM 712 O O . ALA A 1 92 ? -2.699 -2.628 -5.546 1.00 98.62 92 ALA A O 1
ATOM 713 N N . LYS A 1 93 ? -1.869 -4.268 -6.834 1.00 98.44 93 LYS A N 1
ATOM 714 C CA . LYS A 1 93 ? -2.611 -5.342 -6.148 1.00 98.44 93 LYS A CA 1
ATOM 715 C C . LYS A 1 93 ? -2.182 -5.496 -4.692 1.00 98.44 93 LYS A C 1
ATOM 717 O O . LYS A 1 93 ? -3.047 -5.699 -3.840 1.00 98.44 93 LYS A O 1
ATOM 722 N N . LEU A 1 94 ? -0.883 -5.388 -4.408 1.00 98.50 94 LEU A N 1
ATOM 723 C CA . LEU A 1 94 ? -0.362 -5.421 -3.042 1.00 98.50 94 LEU A CA 1
ATOM 724 C C . LEU A 1 94 ? -0.955 -4.275 -2.213 1.00 98.50 94 LEU A C 1
ATOM 726 O O . LEU A 1 94 ? -1.578 -4.528 -1.183 1.00 98.50 94 LEU A O 1
ATOM 730 N N . LYS A 1 95 ? -0.891 -3.044 -2.729 1.00 98.62 95 LYS A N 1
ATOM 731 C CA . LYS A 1 95 ? -1.453 -1.862 -2.067 1.00 98.62 95 LYS A CA 1
ATOM 732 C C . LYS A 1 95 ? -2.956 -1.993 -1.799 1.00 98.62 95 LYS A C 1
ATOM 734 O O . LYS A 1 95 ? -3.429 -1.669 -0.713 1.00 98.62 95 LYS A O 1
ATOM 739 N N . MET A 1 96 ? -3.722 -2.548 -2.743 1.00 98.56 96 MET A N 1
ATOM 740 C CA . MET A 1 96 ? -5.150 -2.824 -2.528 1.00 98.56 96 MET A CA 1
ATOM 741 C C . MET A 1 96 ? -5.405 -3.817 -1.386 1.00 98.56 96 MET A C 1
ATOM 743 O O . MET A 1 96 ? -6.424 -3.719 -0.697 1.00 98.56 96 MET A O 1
ATOM 747 N N . ILE A 1 97 ? -4.537 -4.816 -1.207 1.00 98.50 97 ILE A N 1
ATOM 748 C CA . ILE A 1 97 ? -4.647 -5.782 -0.106 1.00 98.50 97 ILE A CA 1
ATOM 749 C C . ILE A 1 97 ? -4.305 -5.103 1.222 1.00 98.50 97 ILE A C 1
ATOM 751 O O . ILE A 1 97 ? -5.047 -5.273 2.190 1.00 98.50 97 ILE A O 1
ATOM 755 N N . GLU A 1 98 ? -3.244 -4.300 1.259 1.00 98.50 98 GLU A N 1
ATOM 756 C CA . GLU A 1 98 ? -2.838 -3.534 2.442 1.00 98.50 98 GLU A CA 1
ATOM 757 C C . GLU A 1 98 ? -3.945 -2.580 2.904 1.00 98.50 98 GLU A C 1
ATOM 759 O O . GLU A 1 98 ? -4.339 -2.617 4.069 1.00 98.50 98 GLU A O 1
ATOM 764 N N . GLU A 1 99 ? -4.552 -1.820 1.989 1.00 98.50 99 GLU A N 1
ATOM 765 C CA . GLU A 1 99 ? -5.684 -0.938 2.302 1.00 98.50 99 GLU A CA 1
ATOM 766 C C . GLU A 1 99 ? -6.890 -1.706 2.863 1.00 98.50 99 GLU A C 1
ATOM 768 O O . GLU A 1 99 ? -7.563 -1.237 3.784 1.00 98.50 99 GLU A O 1
ATOM 773 N N . LYS A 1 100 ? -7.183 -2.903 2.336 1.00 98.44 100 LYS A N 1
ATOM 774 C CA . LYS A 1 100 ? -8.263 -3.756 2.864 1.00 98.44 100 LYS A CA 1
ATOM 775 C C . LYS A 1 100 ? -7.961 -4.247 4.275 1.00 98.44 100 LYS A C 1
ATOM 777 O O . LYS A 1 100 ? -8.877 -4.332 5.093 1.00 98.44 100 LYS A O 1
ATOM 782 N N . ILE A 1 101 ? -6.709 -4.601 4.555 1.00 98.44 101 ILE A N 1
ATOM 783 C CA . ILE A 1 101 ? -6.279 -5.014 5.893 1.00 98.44 101 ILE A CA 1
ATOM 784 C C . ILE A 1 101 ? -6.395 -3.835 6.860 1.00 98.44 101 ILE A C 1
ATOM 786 O O . ILE A 1 101 ? -6.937 -4.005 7.951 1.00 98.44 101 ILE A O 1
ATOM 790 N N . GLU A 1 102 ? -5.958 -2.646 6.452 1.00 98.44 102 GLU A N 1
ATOM 791 C CA . GLU A 1 102 ? -5.991 -1.456 7.301 1.00 98.44 102 GLU A CA 1
ATOM 792 C C . GLU A 1 102 ? -7.426 -1.012 7.615 1.00 98.44 102 GLU A C 1
ATOM 794 O O . GLU A 1 102 ? -7.760 -0.779 8.776 1.00 98.44 102 GLU A O 1
ATOM 799 N N . LYS A 1 103 ? -8.326 -1.031 6.620 1.00 98.56 103 LYS A N 1
ATOM 800 C CA . LYS A 1 103 ? -9.766 -0.796 6.837 1.00 98.56 103 LYS A CA 1
ATOM 801 C C . LYS A 1 103 ? -10.352 -1.764 7.861 1.00 98.56 103 LYS A C 1
ATOM 803 O O . LYS A 1 103 ? -10.992 -1.335 8.817 1.00 98.56 103 LYS A O 1
ATOM 808 N N . LYS A 1 104 ? -10.076 -3.066 7.721 1.00 98.50 104 LYS A N 1
ATOM 809 C CA . LYS A 1 104 ? -10.543 -4.069 8.690 1.00 98.50 104 LYS A CA 1
ATOM 810 C C . LYS A 1 104 ? -9.996 -3.800 10.090 1.00 98.50 104 LYS A C 1
ATOM 812 O O . LYS A 1 104 ? -10.752 -3.879 11.054 1.00 98.50 104 LYS A O 1
ATOM 817 N N . LYS A 1 105 ? -8.707 -3.474 10.227 1.00 98.56 105 LYS A N 1
ATOM 818 C CA . LYS A 1 105 ? -8.118 -3.129 11.530 1.00 98.56 105 LYS A CA 1
ATOM 819 C C . LYS A 1 105 ? -8.830 -1.937 12.171 1.00 98.56 105 LYS A C 1
ATOM 821 O O . LYS A 1 105 ? -9.183 -2.028 13.346 1.00 98.56 105 LYS A O 1
ATOM 826 N N . ALA A 1 106 ? -9.087 -0.875 11.407 1.00 98.38 106 ALA A N 1
ATOM 827 C CA . ALA A 1 106 ? -9.806 0.302 11.888 1.00 98.38 106 ALA A CA 1
ATOM 828 C C . ALA A 1 106 ? -11.235 -0.042 12.347 1.00 98.38 106 ALA A C 1
ATOM 830 O O . ALA A 1 106 ? -11.612 0.300 13.466 1.00 98.38 106 ALA A O 1
ATOM 831 N N . GLU A 1 107 ? -11.990 -0.808 11.553 1.00 98.38 107 GLU A N 1
ATOM 832 C CA . GLU A 1 107 ? -13.342 -1.264 11.913 1.00 98.38 107 GLU A CA 1
ATOM 833 C C . GLU A 1 107 ? -13.358 -2.089 13.213 1.00 98.38 107 GLU A C 1
ATOM 835 O O . GLU A 1 107 ? -14.242 -1.933 14.061 1.00 98.38 107 GLU A O 1
ATOM 840 N N . TYR A 1 108 ? -12.388 -2.991 13.399 1.00 98.31 108 TYR A N 1
ATOM 841 C CA . TYR A 1 108 ? -12.279 -3.777 14.631 1.00 98.31 108 TYR A CA 1
ATOM 842 C C . TYR A 1 108 ? -11.886 -2.916 15.835 1.00 98.31 108 TYR A C 1
ATOM 844 O O . TYR A 1 108 ? -12.431 -3.113 16.925 1.00 98.31 108 TYR A O 1
ATOM 852 N N . ALA A 1 109 ? -10.974 -1.961 15.649 1.00 98.50 109 ALA A N 1
ATOM 853 C CA . ALA A 1 109 ? -10.587 -1.020 16.693 1.00 98.50 109 ALA A CA 1
ATOM 854 C C . ALA A 1 109 ? -11.778 -0.154 17.131 1.00 98.50 109 ALA A C 1
ATOM 856 O O . ALA A 1 109 ? -12.008 0.007 18.331 1.00 98.50 109 ALA A O 1
ATOM 857 N N . GLU A 1 110 ? -12.586 0.327 16.184 1.00 98.38 110 GLU A N 1
ATOM 858 C CA . GLU A 1 110 ? -13.815 1.072 16.462 1.00 98.38 110 GLU A CA 1
ATOM 859 C C . GLU A 1 110 ? -14.818 0.220 17.248 1.00 98.38 110 GLU A C 1
ATOM 861 O O . GLU A 1 110 ? -15.261 0.627 18.321 1.00 98.38 110 GLU A O 1
ATOM 866 N N . LYS A 1 111 ? -15.104 -1.012 16.802 1.00 98.44 111 LYS A N 1
ATOM 867 C CA . LYS A 1 111 ? -15.989 -1.942 17.531 1.00 98.44 111 LYS A CA 1
ATOM 868 C C . LYS A 1 111 ? -15.518 -2.194 18.96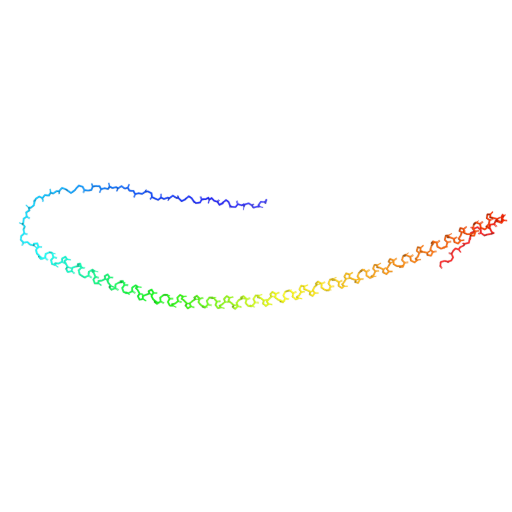1 1.00 98.44 111 LYS A C 1
ATOM 870 O O . LYS A 1 111 ? -16.334 -2.261 19.879 1.00 98.44 111 LYS A O 1
ATOM 875 N N . MET A 1 112 ? -14.211 -2.348 19.166 1.00 98.38 112 MET A N 1
ATOM 876 C CA . MET A 1 112 ? -13.642 -2.511 20.502 1.00 98.38 112 MET A CA 1
ATOM 877 C C . MET A 1 112 ? -13.854 -1.250 21.352 1.00 98.38 112 MET A C 1
ATOM 879 O O . MET A 1 112 ? -14.241 -1.357 22.516 1.00 98.38 112 MET A O 1
ATOM 883 N N . ASN A 1 113 ? -13.618 -0.065 20.790 1.00 98.31 113 ASN A N 1
ATOM 884 C CA . ASN A 1 113 ? -13.800 1.199 21.499 1.00 98.31 113 ASN A CA 1
ATOM 885 C C . ASN A 1 113 ? -15.274 1.474 21.822 1.00 98.31 113 ASN A C 1
ATOM 887 O O . ASN A 1 113 ? -15.566 1.897 22.939 1.00 98.31 113 ASN A O 1
ATOM 891 N N . ASN A 1 114 ? -16.196 1.131 20.923 1.00 98.44 114 ASN A N 1
ATOM 892 C CA . ASN A 1 114 ? -17.635 1.221 21.165 1.00 98.44 114 ASN A CA 1
ATOM 893 C C . ASN A 1 114 ? -18.052 0.321 22.333 1.00 98.44 114 ASN A C 1
ATOM 895 O O . ASN A 1 114 ? -18.695 0.796 23.261 1.00 98.44 114 ASN A O 1
ATOM 899 N N . LYS A 1 115 ? -17.576 -0.932 22.386 1.00 98.50 115 LYS A N 1
ATOM 900 C CA . LYS A 1 115 ? -17.820 -1.818 23.541 1.00 98.50 115 LYS A CA 1
ATOM 901 C C . LYS A 1 115 ? -17.262 -1.255 24.849 1.00 98.50 115 LYS A C 1
ATOM 903 O O . LYS A 1 115 ? -17.910 -1.338 25.889 1.00 98.50 115 LYS A O 1
ATOM 908 N N . LYS A 1 116 ? -16.059 -0.668 24.821 1.00 98.50 116 LYS A N 1
ATOM 909 C CA . LYS A 1 116 ? -15.490 0.012 25.999 1.00 98.50 116 LYS A CA 1
ATOM 910 C C . LYS A 1 116 ? -16.371 1.186 26.438 1.00 98.50 116 LYS A C 1
ATOM 912 O O . LYS A 1 116 ? -16.592 1.359 27.636 1.00 98.50 116 LYS A O 1
ATOM 917 N N . ALA A 1 117 ? -16.883 1.966 25.488 1.00 98.44 117 ALA A N 1
ATOM 918 C CA . ALA A 1 117 ? -17.779 3.084 25.758 1.00 98.44 117 ALA A CA 1
ATOM 919 C C . ALA A 1 117 ? -19.133 2.617 26.314 1.00 98.44 117 ALA A C 1
ATOM 921 O O . ALA A 1 117 ? -19.613 3.201 27.278 1.00 98.44 117 ALA A O 1
ATOM 922 N N . GLU A 1 118 ? -19.709 1.535 25.787 1.00 98.50 118 GLU A N 1
ATOM 923 C CA . GLU A 1 118 ? -20.933 0.913 26.310 1.00 98.50 118 GLU A CA 1
ATOM 924 C C . GLU A 1 118 ? -20.764 0.463 27.763 1.00 98.50 118 GLU A C 1
ATOM 926 O O . GLU A 1 118 ? -21.593 0.793 28.610 1.00 98.50 118 GLU A O 1
ATOM 931 N N . ILE A 1 119 ? -19.662 -0.228 28.081 1.00 98.62 119 ILE A N 1
ATOM 932 C CA . ILE A 1 119 ? -19.350 -0.644 29.457 1.00 98.62 119 ILE A CA 1
ATOM 933 C C . ILE A 1 119 ? -19.254 0.575 30.378 1.00 98.62 119 ILE A C 1
ATOM 935 O O . ILE A 1 119 ? -19.810 0.572 31.478 1.00 98.62 119 ILE A O 1
ATOM 939 N N . ARG A 1 120 ? -18.560 1.627 29.931 1.00 98.50 120 ARG A N 1
ATOM 940 C CA . ARG A 1 120 ? -18.425 2.868 30.695 1.00 98.50 120 ARG A CA 1
ATOM 941 C C . ARG A 1 120 ? -19.781 3.534 30.921 1.00 98.50 120 ARG A C 1
ATOM 943 O O . ARG A 1 120 ? -20.088 3.875 32.059 1.00 98.50 120 ARG A O 1
ATOM 950 N N . LYS A 1 121 ? -20.597 3.654 29.875 1.00 98.56 121 LYS A N 1
ATOM 951 C CA . LYS A 1 121 ? -21.942 4.228 29.941 1.00 98.56 121 LYS A CA 1
ATOM 952 C C . LYS A 1 121 ? -22.823 3.453 30.921 1.00 98.56 121 LYS A C 1
ATOM 954 O O . LYS A 1 121 ? -23.398 4.057 31.815 1.00 98.56 121 LYS A O 1
ATOM 959 N N . ALA A 1 122 ? -22.848 2.123 30.837 1.00 98.44 122 ALA A N 1
ATOM 960 C CA . ALA A 1 122 ? -23.614 1.285 31.761 1.00 98.44 122 ALA A CA 1
ATOM 961 C C . ALA A 1 122 ? -23.147 1.435 33.222 1.00 98.44 122 ALA A C 1
ATOM 963 O O . ALA A 1 122 ? -23.950 1.398 34.156 1.00 98.44 122 ALA A O 1
ATOM 964 N N . ALA A 1 123 ? -21.841 1.607 33.449 1.00 98.56 123 ALA A N 1
ATOM 965 C CA . ALA A 1 123 ? -21.311 1.875 34.783 1.00 98.56 123 ALA A CA 1
ATOM 966 C C . ALA A 1 123 ? -21.707 3.270 35.297 1.00 98.56 123 ALA A C 1
ATOM 968 O O . ALA A 1 123 ? -22.037 3.419 36.474 1.00 98.56 123 ALA A O 1
ATOM 969 N N . GLU A 1 124 ? -21.681 4.285 34.434 1.00 98.38 124 GLU A N 1
ATOM 970 C CA . GLU A 1 124 ? -22.109 5.650 34.753 1.00 98.38 124 GLU A CA 1
ATOM 971 C C . GLU A 1 124 ? -23.619 5.719 35.032 1.00 98.38 124 GLU A C 1
ATOM 973 O O . GLU A 1 124 ? -24.014 6.340 36.014 1.00 98.38 124 GLU A O 1
ATOM 978 N N . GLU A 1 125 ? -24.449 4.999 34.274 1.00 98.06 125 GLU A N 1
ATOM 979 C CA . GLU A 1 125 ? -25.893 4.867 34.523 1.00 98.06 125 GLU A CA 1
ATOM 980 C C . GLU A 1 125 ? -26.178 4.272 35.908 1.00 98.06 125 GLU A C 1
ATOM 982 O O . GLU A 1 125 ? -26.964 4.827 36.675 1.00 98.06 125 GLU A O 1
ATOM 987 N N . LYS A 1 126 ? -25.486 3.188 36.290 1.00 98.44 126 LYS A N 1
ATOM 988 C CA . LYS A 1 126 ? -25.624 2.604 37.637 1.00 98.44 126 LYS A CA 1
ATOM 989 C C . LYS A 1 126 ? -25.234 3.589 38.737 1.00 98.44 126 LYS A C 1
ATOM 991 O O . LYS A 1 126 ? -25.916 3.669 39.755 1.00 98.44 126 LYS A O 1
ATOM 996 N N . LYS A 1 127 ? -24.149 4.343 38.538 1.00 98.44 127 LYS A N 1
ATOM 997 C CA . LYS A 1 127 ? -23.725 5.386 39.484 1.00 98.44 127 LYS A CA 1
ATOM 998 C C . LYS A 1 127 ? -24.764 6.502 39.594 1.00 98.44 127 LYS A C 1
ATOM 1000 O O . LYS A 1 127 ? -25.055 6.929 40.704 1.00 98.44 127 LYS A O 1
ATOM 1005 N N . ALA A 1 128 ? -25.343 6.932 38.474 1.00 98.25 128 ALA A N 1
ATOM 1006 C CA . ALA A 1 128 ? -26.382 7.956 38.456 1.00 98.25 128 ALA A CA 1
ATOM 1007 C C . ALA A 1 128 ? -27.642 7.511 39.215 1.00 98.25 128 ALA A C 1
ATOM 1009 O O . ALA A 1 128 ? -28.186 8.293 39.987 1.00 98.25 128 ALA A O 1
ATOM 1010 N N . VAL A 1 129 ? -28.063 6.247 39.068 1.00 98.12 129 VAL A N 1
ATOM 1011 C CA . VAL A 1 129 ? -29.192 5.685 39.834 1.00 98.12 129 VAL A CA 1
ATOM 1012 C C . VAL A 1 129 ? -28.907 5.680 41.337 1.00 98.12 129 VAL A C 1
ATOM 1014 O O . VAL A 1 129 ? -29.768 6.064 42.124 1.00 98.12 129 VAL A O 1
ATOM 1017 N N . ILE A 1 130 ? -27.700 5.277 41.748 1.00 98.12 130 ILE A N 1
ATOM 1018 C CA . ILE A 1 130 ? -27.308 5.290 43.166 1.00 98.12 130 ILE A CA 1
ATOM 1019 C C . ILE A 1 130 ? -27.357 6.715 43.729 1.00 98.12 130 ILE A C 1
ATOM 1021 O O . ILE A 1 130 ? -27.897 6.922 44.814 1.00 98.12 130 ILE A O 1
ATOM 1025 N N . GLU A 1 131 ?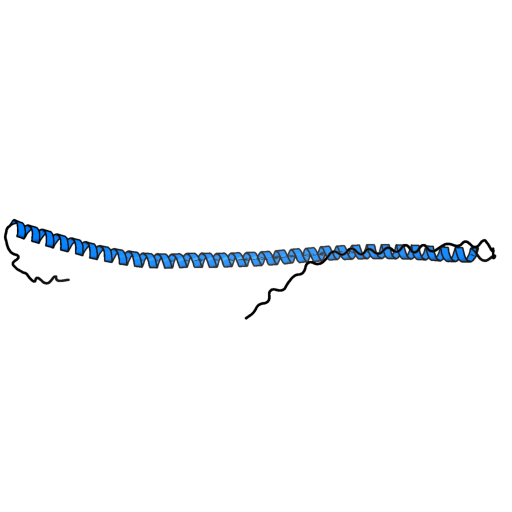 -26.828 7.695 42.997 1.00 97.50 131 GLU A N 1
ATOM 1026 C CA . GLU A 1 131 ? -26.825 9.087 43.454 1.00 97.50 131 GLU A CA 1
ATOM 1027 C C . GLU A 1 131 ? -28.240 9.689 43.482 1.00 97.50 131 GLU A C 1
ATOM 1029 O O . GLU A 1 131 ? -28.567 10.424 44.410 1.00 97.50 131 GLU A O 1
ATOM 1034 N N . ALA A 1 132 ? -29.111 9.323 42.535 1.00 97.44 132 ALA A N 1
ATOM 1035 C CA . ALA A 1 132 ? -30.519 9.717 42.555 1.00 97.44 132 ALA A CA 1
ATOM 1036 C C . ALA A 1 132 ? -31.246 9.160 43.790 1.00 97.44 132 ALA A C 1
ATOM 1038 O O . ALA A 1 132 ? -31.857 9.925 44.532 1.00 97.44 132 ALA A O 1
ATOM 1039 N N . ASN A 1 133 ? -31.097 7.860 44.075 1.00 97.00 133 ASN A N 1
ATOM 1040 C CA . ASN A 1 133 ? -31.682 7.235 45.268 1.00 97.00 133 ASN A CA 1
ATOM 1041 C C . ASN A 1 133 ? -31.177 7.891 46.560 1.00 97.00 133 ASN A C 1
ATOM 1043 O O . ASN A 1 133 ? -31.950 8.141 47.483 1.00 97.00 133 ASN A O 1
ATOM 1047 N N . ARG A 1 134 ? -29.879 8.211 46.616 1.00 97.50 134 ARG A N 1
ATOM 1048 C CA . ARG A 1 134 ? -29.294 8.941 47.743 1.00 97.50 134 ARG A CA 1
ATOM 1049 C C . ARG A 1 134 ? -29.935 10.320 47.912 1.00 97.50 134 ARG A C 1
ATOM 1051 O O . ARG A 1 134 ? -30.236 10.702 49.041 1.00 97.50 134 ARG A O 1
ATOM 1058 N N . GLY A 1 135 ? -30.128 11.061 46.822 1.00 96.94 135 GLY A N 1
ATOM 1059 C CA . GLY A 1 135 ? -30.818 12.351 46.836 1.00 96.94 135 GLY A CA 1
ATOM 1060 C C . GLY A 1 135 ? -32.251 12.233 47.358 1.00 96.94 135 GLY A C 1
ATOM 1061 O O . GLY A 1 135 ? -32.638 12.983 48.254 1.00 96.94 135 GLY A O 1
ATOM 1062 N N . ASP A 1 136 ? -33.002 11.242 46.875 1.00 96.06 136 ASP A N 1
ATOM 1063 C CA . ASP A 1 136 ? -34.374 10.971 47.317 1.00 96.06 136 ASP A CA 1
ATOM 1064 C C . ASP A 1 136 ? -34.449 10.641 48.812 1.00 96.06 136 ASP A C 1
ATOM 1066 O O . ASP A 1 136 ? -35.335 11.125 49.519 1.00 96.06 136 ASP A O 1
ATOM 1070 N N . ASP A 1 137 ? -33.523 9.829 49.325 1.00 95.19 137 ASP A N 1
ATOM 1071 C CA . ASP A 1 137 ? -33.493 9.473 50.744 1.00 95.19 137 ASP A CA 1
ATOM 1072 C C . ASP A 1 137 ? -33.140 10.668 51.634 1.00 95.19 137 ASP A C 1
ATOM 1074 O O . ASP A 1 137 ? -33.745 10.839 52.697 1.00 95.19 137 ASP A O 1
ATOM 1078 N N . ILE A 1 138 ? -32.232 11.540 51.185 1.00 96.06 138 ILE A N 1
ATOM 1079 C CA . ILE A 1 138 ? -31.941 12.807 51.867 1.00 96.06 138 ILE A CA 1
ATOM 1080 C C . ILE A 1 138 ? -33.1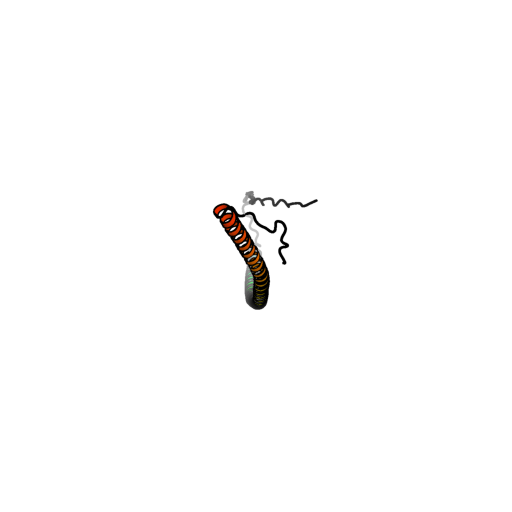97 13.686 51.901 1.00 96.06 138 ILE A C 1
ATOM 1082 O O . ILE A 1 138 ? -33.585 14.134 52.980 1.00 96.06 138 ILE A O 1
ATOM 1086 N N . LEU A 1 139 ? -33.881 13.869 50.767 1.00 96.31 139 LEU A N 1
ATOM 1087 C CA . LEU A 1 139 ? -35.106 14.672 50.692 1.00 96.31 139 LEU A CA 1
ATOM 1088 C C . LEU A 1 139 ? -36.214 14.131 51.607 1.00 96.31 139 LEU A C 1
ATOM 1090 O O . LEU A 1 139 ? -36.860 14.909 52.310 1.00 96.31 139 LEU A O 1
ATOM 1094 N N . LYS A 1 140 ? -36.409 12.806 51.677 1.00 95.75 140 LYS A N 1
ATOM 1095 C CA . LYS A 1 140 ? -37.366 12.187 52.617 1.00 95.75 140 LYS A CA 1
ATOM 1096 C C . LYS A 1 140 ? -37.015 12.503 54.070 1.00 95.75 140 LYS A C 1
ATOM 1098 O O . LYS A 1 140 ? -37.901 12.825 54.864 1.00 95.75 140 LYS A O 1
ATOM 1103 N N . VAL A 1 141 ? -35.736 12.401 54.441 1.00 93.00 141 VAL A N 1
ATOM 1104 C CA . VAL A 1 141 ? -35.271 12.726 55.800 1.00 93.00 141 VAL A CA 1
ATOM 1105 C C . VAL A 1 141 ? -35.498 14.206 56.106 1.00 93.00 141 VAL A C 1
ATOM 1107 O O . VAL A 1 141 ? -35.974 14.534 57.195 1.00 93.00 141 VAL A O 1
ATOM 1110 N N . GLU A 1 142 ? -35.217 15.097 55.157 1.00 93.94 142 GLU A N 1
ATOM 1111 C CA . GLU A 1 142 ? -35.460 16.533 55.297 1.00 93.94 142 GLU A CA 1
ATOM 1112 C C . GLU A 1 142 ? -36.950 16.861 55.447 1.00 93.94 142 GLU A C 1
ATOM 1114 O O . GLU A 1 142 ? -37.312 17.648 56.325 1.00 93.94 142 GLU A O 1
ATOM 1119 N N . GLU A 1 143 ? -37.821 16.215 54.668 1.00 93.19 143 GLU A N 1
ATOM 1120 C CA . GLU A 1 143 ? -39.275 16.367 54.766 1.00 93.19 143 GLU A CA 1
ATOM 1121 C C . GLU A 1 143 ? -39.789 15.905 56.138 1.00 93.19 143 GLU A C 1
ATOM 1123 O O . GLU A 1 143 ? -40.560 16.607 56.799 1.00 93.19 143 GLU A O 1
ATOM 1128 N N . ILE A 1 144 ? -39.328 14.744 56.616 1.00 90.06 144 ILE A N 1
ATOM 1129 C CA . ILE A 1 144 ? -39.660 14.230 57.951 1.00 90.06 144 ILE A CA 1
ATOM 1130 C C . ILE A 1 144 ? -39.161 15.192 59.038 1.00 90.06 144 ILE A C 1
ATOM 1132 O O . ILE A 1 144 ? -39.904 15.513 59.969 1.00 90.06 144 ILE A O 1
ATOM 1136 N N . ALA A 1 145 ? -37.929 15.692 58.926 1.00 90.94 145 ALA A N 1
ATOM 1137 C CA . ALA A 1 145 ? -37.382 16.664 59.865 1.00 90.94 145 ALA A CA 1
ATOM 1138 C C . ALA A 1 145 ? -38.196 17.969 59.870 1.00 90.94 145 ALA A C 1
ATOM 1140 O O . ALA A 1 145 ? -38.474 18.510 60.941 1.00 90.94 145 ALA A O 1
ATOM 1141 N N . ALA A 1 146 ? -38.626 18.462 58.705 1.00 92.69 146 ALA A N 1
ATOM 1142 C CA . ALA A 1 146 ? -39.493 19.632 58.595 1.00 92.69 146 ALA A CA 1
ATOM 1143 C C . ALA A 1 146 ? -40.860 19.404 59.263 1.00 92.69 146 ALA A C 1
ATOM 1145 O O . ALA A 1 146 ? -41.314 20.267 60.015 1.00 92.69 146 ALA A O 1
ATOM 1146 N N . LYS A 1 147 ? -41.472 18.223 59.085 1.00 91.44 147 LYS A N 1
ATOM 1147 C CA . LYS A 1 147 ? -42.712 17.836 59.787 1.00 91.44 147 LYS A CA 1
ATOM 1148 C C . LYS A 1 147 ? -42.537 17.869 61.306 1.00 91.44 147 LYS A C 1
ATOM 1150 O O . LYS A 1 147 ? -43.345 18.485 61.994 1.00 91.44 147 LYS A O 1
ATOM 1155 N N . PHE A 1 148 ? -41.464 17.277 61.837 1.00 89.06 148 PHE A N 1
ATOM 1156 C CA . PHE A 1 148 ? -41.183 17.315 63.278 1.00 89.06 148 PHE A CA 1
ATOM 1157 C C . PHE A 1 148 ? -41.005 18.745 63.806 1.00 89.06 148 PHE A C 1
ATOM 1159 O O . PHE A 1 148 ? -41.574 19.077 64.847 1.00 89.06 148 PHE A O 1
ATOM 1166 N N . ARG A 1 149 ? -40.292 19.611 63.068 1.00 91.00 149 ARG A N 1
ATOM 1167 C CA . ARG A 1 149 ? -40.145 21.036 63.417 1.00 91.00 149 ARG A CA 1
ATOM 1168 C C . ARG A 1 149 ? -41.487 21.773 63.432 1.00 91.00 149 ARG A C 1
ATOM 1170 O O . ARG A 1 149 ? -41.702 22.590 64.318 1.00 91.00 149 ARG A O 1
ATOM 1177 N N . ALA A 1 150 ? -42.385 21.476 62.491 1.00 92.38 150 ALA A N 1
ATOM 1178 C CA . ALA A 1 150 ? -43.697 22.119 62.401 1.00 92.38 150 ALA A CA 1
ATOM 1179 C C . ALA A 1 150 ? -44.684 21.645 63.484 1.00 92.38 150 ALA A C 1
ATOM 1181 O O . ALA A 1 150 ? -45.440 22.448 64.020 1.00 92.38 150 ALA A O 1
ATOM 1182 N N . THR A 1 151 ? -44.692 20.349 63.816 1.00 86.38 151 THR A N 1
ATOM 1183 C CA . THR A 1 151 ? -45.614 19.766 64.812 1.00 86.38 151 THR A CA 1
ATOM 1184 C C . THR A 1 151 ? -45.088 19.864 66.254 1.00 86.38 151 THR A C 1
ATOM 1186 O O . THR A 1 151 ? -45.835 19.606 67.193 1.00 86.38 151 THR A O 1
ATOM 1189 N N . GLY A 1 152 ? -43.812 20.218 66.458 1.00 82.19 152 GLY A N 1
ATOM 1190 C CA . GLY A 1 152 ? -43.190 20.326 67.787 1.00 82.19 152 GLY A CA 1
ATOM 1191 C C . GLY A 1 152 ? -42.912 18.978 68.467 1.00 82.19 152 GLY A C 1
ATOM 1192 O O . GLY A 1 152 ? -42.692 18.927 69.674 1.00 82.19 152 GLY A O 1
ATOM 1193 N N . ASN A 1 153 ? -42.941 17.880 67.706 1.00 76.94 153 ASN A N 1
ATOM 1194 C CA . ASN A 1 153 ? -42.755 16.522 68.213 1.00 76.94 153 ASN A CA 1
ATOM 1195 C C . ASN A 1 153 ? -41.304 16.063 67.981 1.00 76.94 153 ASN A C 1
ATOM 1197 O O . ASN A 1 153 ? -40.747 16.291 66.909 1.00 76.94 153 ASN A O 1
ATOM 1201 N N . THR A 1 154 ? -40.687 15.397 68.957 1.00 78.25 154 THR A N 1
ATOM 1202 C CA . THR A 1 154 ? -39.280 14.963 68.861 1.00 78.25 154 THR A CA 1
ATOM 1203 C C . THR A 1 154 ? -39.186 13.561 68.239 1.00 78.25 154 THR A C 1
ATOM 1205 O O . THR A 1 154 ? -39.965 12.680 68.625 1.00 78.25 154 THR A O 1
ATOM 1208 N N . PRO A 1 155 ? -38.250 13.297 67.303 1.00 78.44 155 PRO A N 1
ATOM 1209 C CA . PRO A 1 155 ? -38.076 11.964 66.731 1.00 78.44 155 PRO A CA 1
ATOM 1210 C C . PRO A 1 155 ? -37.819 10.916 67.824 1.00 78.44 155 PRO A C 1
ATOM 1212 O O . PRO A 1 155 ? -36.885 11.040 68.612 1.00 78.44 155 PRO A O 1
ATOM 1215 N N . LYS A 1 156 ? -38.640 9.860 67.867 1.00 72.38 156 LYS A N 1
ATOM 1216 C CA . LYS A 1 156 ? -38.610 8.846 68.942 1.00 72.38 156 LYS A CA 1
ATOM 1217 C C . LYS A 1 156 ? -37.485 7.805 68.817 1.00 72.38 156 LYS A C 1
ATOM 1219 O O . LYS A 1 156 ? -37.256 7.052 69.756 1.00 72.38 156 LYS A O 1
ATOM 1224 N N . ARG A 1 157 ? -36.786 7.735 67.677 1.00 68.38 157 ARG A N 1
ATOM 1225 C CA . ARG A 1 157 ? -35.691 6.780 67.418 1.00 68.38 157 ARG A CA 1
ATOM 1226 C C . ARG A 1 157 ? -34.495 7.531 66.830 1.00 68.38 157 ARG A C 1
ATOM 1228 O O . ARG A 1 157 ? -34.465 7.784 65.633 1.00 68.38 157 ARG A O 1
ATOM 1235 N N . LEU A 1 158 ? -33.527 7.887 67.680 1.00 63.00 158 LEU A N 1
ATOM 1236 C CA . LEU A 1 158 ? -32.310 8.615 67.284 1.00 63.00 158 LEU A CA 1
ATOM 1237 C C . LEU A 1 158 ? -31.328 7.770 66.442 1.00 63.00 158 LEU A C 1
ATOM 1239 O O . LEU A 1 158 ? -30.528 8.336 65.709 1.00 63.00 158 LEU A O 1
ATOM 1243 N N . PHE A 1 159 ? -31.386 6.434 66.527 1.00 60.97 159 PHE A N 1
ATOM 1244 C CA . PHE A 1 159 ? -30.393 5.530 65.920 1.00 60.97 159 PHE A CA 1
ATOM 1245 C C . PHE A 1 159 ? -31.048 4.373 65.160 1.00 60.97 159 PHE A C 1
ATOM 1247 O O . PHE A 1 159 ? -30.960 3.207 65.540 1.00 60.97 159 PHE A O 1
ATOM 1254 N N . GLY A 1 160 ? -31.778 4.690 64.093 1.00 54.12 160 GLY A N 1
ATOM 1255 C CA . GLY A 1 160 ? -32.358 3.675 63.229 1.00 54.12 160 GLY A CA 1
ATOM 1256 C C . GLY A 1 160 ? -31.433 3.258 62.102 1.00 54.12 160 GLY A C 1
ATOM 1257 O O . GLY A 1 160 ? -31.309 3.998 61.142 1.00 54.12 160 GLY A O 1
ATOM 1258 N N . CYS A 1 161 ? -30.863 2.059 62.215 1.00 51.25 161 CYS A N 1
ATOM 1259 C CA . CYS A 1 161 ? -30.120 1.364 61.164 1.00 51.25 161 CYS A CA 1
ATOM 1260 C C . CYS A 1 161 ? -30.821 1.492 59.798 1.00 51.25 161 CYS A C 1
ATOM 1262 O O . CYS A 1 161 ? -31.958 1.036 59.651 1.00 51.25 161 CYS A O 1
ATOM 1264 N N . PHE A 1 162 ? -30.146 2.119 58.835 1.00 51.53 162 PHE A N 1
ATOM 1265 C CA . PHE A 1 162 ? -30.482 2.037 57.419 1.00 51.53 162 PHE A CA 1
ATOM 1266 C C . PHE A 1 162 ? -30.136 0.612 56.973 1.00 51.53 162 PHE A C 1
ATOM 1268 O O . PHE A 1 162 ? -28.962 0.266 56.864 1.00 51.53 162 PHE A O 1
ATOM 1275 N N . SER A 1 163 ? -31.135 -0.252 56.818 1.00 46.59 163 SER A N 1
ATOM 1276 C CA . SER A 1 163 ? -30.940 -1.556 56.183 1.00 46.59 163 SER A CA 1
ATOM 1277 C C . SER A 1 163 ? -30.720 -1.332 54.684 1.00 46.59 163 SER A C 1
ATOM 1279 O O . SER A 1 163 ? -31.641 -0.878 54.005 1.00 46.59 163 SER A O 1
ATOM 1281 N N . PHE A 1 164 ? -29.480 -1.581 54.252 1.00 40.25 164 PHE A N 1
ATOM 1282 C CA . PHE A 1 164 ? -28.995 -1.599 52.868 1.00 40.25 164 PHE A CA 1
ATOM 1283 C C . PHE A 1 164 ? -29.629 -2.740 52.064 1.00 40.25 164 PHE A C 1
ATOM 1285 O O . PHE A 1 164 ? -29.918 -3.792 52.685 1.00 40.25 164 PHE A O 1
#

Organism: Actinidia chinensis var. chinensis (NCBI:txid1590841)

pLDDT: mean 81.05, std 24.41, range [33.22, 98.81]

Secondary structure (DSSP, 8-state):
----------------------------------TTHHHHHHHHHHHHHHHHHHHHHHHHHHHHHHHHHHHHHHHHHHHHHHHHHHHHHHHHHHHHHHHHHHHHHHHHHHHHHHHHHHHHHHHHHHHHHHHHHHHHHHHHHHHHHHHHHHHTPPPS-S------

Radius of gyration: 53.46 Å; chains: 1; bounding box: 109×39×133 Å

Sequence (164 aa):
MGEEETKTTPVDEKAPKDSPTETKVFSDPATEKKSGDAVDRDAVLARVETEKRLALIKAWEESEKSKAENKAYKKLSAIGAWEDSQKANIEAKLKMIEEKIEKKKAEYAEKMNNKKAEIRKAAEEKKAVIEANRGDDILKVEEIAAKFRATGNTPKRLFGCFSF